Protein AF-A0AAV1ZE09-F1 (afdb_monomer_lite)

InterPro domains:
  IPR038757 Bombesin receptor-activated protein [PTHR35259] (4-89)

Secondary structure (DSSP, 8-state):
----HHHHHHHHHHHSPPPTTS-TT----S--------TTPPPEEPPPPSSSEEEEE--SS-EEEEEEEPGGGTTTPPPEEEEEPTT-EEEEE-STT-EEEEEEE-----

Organism: NCBI:txid280406

Foldseek 3Di:
DPDPPVVVVVVVCVLDPDDPPDDPPQPPDPDDDDDDADLPGDKDWDDQDPGQKDKDAAAAAKKKKWKDFAPVCNVPDDIDIDIHHHGDMDIHGPPPSGIIIIIGRHDPDD

pLDDT: mean 72.29, std 13.62, range [30.25, 90.38]

Radius of gyration: 15.44 Å; chains: 1; bounding box: 38×37×43 Å

Sequence (110 aa):
MKINRVAAARVVRKIFPRPYFIPNNSEVALERYLYLSGAEAPQFFLPLTDFANVWVAQGQGYRLIVLDPSVPCLSNCSTVSVLLRPRDYIITGSFGGLVHVQLTSVKTSV

Structure (mmCIF, N/CA/C/O backbone):
data_AF-A0AAV1ZE09-F1
#
_entry.id   AF-A0AAV1ZE09-F1
#
loop_
_atom_site.group_PDB
_atom_site.id
_atom_site.type_symbol
_atom_site.label_atom_id
_atom_site.label_alt_id
_atom_site.label_comp_id
_atom_site.label_asym_id
_atom_site.label_entity_id
_atom_site.label_seq_id
_atom_site.pdbx_PDB_ins_code
_atom_site.Cartn_x
_atom_site.Cartn_y
_atom_site.Cartn_z
_atom_site.occupancy
_atom_site.B_iso_or_equiv
_atom_site.auth_seq_id
_atom_site.auth_comp_id
_atom_site.auth_asym_id
_atom_site.auth_atom_id
_atom_site.pdbx_PDB_model_num
ATOM 1 N N . MET A 1 1 ? 1.742 24.400 20.355 1.00 37.16 1 MET A N 1
ATOM 2 C CA . MET A 1 1 ? 0.861 23.314 20.843 1.00 37.16 1 MET A CA 1
ATOM 3 C C . MET A 1 1 ? 1.554 21.971 20.595 1.00 37.16 1 MET A C 1
ATOM 5 O O . MET A 1 1 ? 1.665 21.558 19.448 1.00 37.16 1 MET A O 1
ATOM 9 N N . LYS A 1 2 ? 2.128 21.329 21.628 1.00 45.56 2 LYS A N 1
ATOM 10 C CA . LYS A 1 2 ? 2.764 20.002 21.500 1.00 45.56 2 LYS A CA 1
ATOM 11 C C . LYS A 1 2 ? 1.661 18.942 21.459 1.00 45.56 2 LYS A C 1
ATOM 13 O O . LYS A 1 2 ? 1.175 18.513 22.498 1.00 45.56 2 LYS A O 1
ATOM 18 N N . ILE A 1 3 ? 1.233 18.556 20.259 1.00 57.16 3 ILE A N 1
ATOM 19 C CA . ILE A 1 3 ? 0.357 17.394 20.084 1.00 57.16 3 ILE A CA 1
ATOM 20 C C . ILE A 1 3 ? 1.128 16.158 20.554 1.00 57.16 3 ILE A C 1
ATOM 22 O O . ILE A 1 3 ? 2.214 15.864 20.052 1.00 57.16 3 ILE A O 1
ATOM 26 N N . ASN A 1 4 ? 0.567 15.442 21.528 1.00 56.56 4 ASN A N 1
ATOM 27 C CA . ASN A 1 4 ? 1.087 14.163 22.000 1.00 56.56 4 ASN A CA 1
ATOM 28 C C . ASN A 1 4 ? 0.916 13.119 20.882 1.00 56.56 4 ASN A C 1
ATOM 30 O O . ASN A 1 4 ? -0.071 12.383 20.831 1.00 56.56 4 ASN A O 1
ATOM 34 N N . ARG A 1 5 ? 1.883 13.076 19.955 1.00 61.81 5 ARG A N 1
ATOM 35 C CA . ARG A 1 5 ? 1.899 12.197 18.767 1.00 61.81 5 ARG A CA 1
ATOM 36 C C . ARG A 1 5 ? 1.701 10.713 19.116 1.00 61.81 5 ARG A C 1
ATOM 38 O O . ARG A 1 5 ? 1.185 9.951 18.304 1.00 61.81 5 ARG A O 1
ATOM 45 N N . VAL A 1 6 ? 2.041 10.319 20.345 1.00 69.12 6 VAL A N 1
ATOM 46 C CA . VAL A 1 6 ? 1.924 8.947 20.859 1.00 69.12 6 VAL A CA 1
ATOM 47 C C . VAL A 1 6 ? 0.465 8.481 20.976 1.00 69.12 6 VAL A C 1
ATOM 49 O O . VAL A 1 6 ? 0.169 7.326 20.671 1.00 69.12 6 VAL A O 1
ATOM 52 N N . ALA A 1 7 ? -0.466 9.357 21.373 1.00 75.62 7 ALA A N 1
ATOM 53 C CA . ALA A 1 7 ? -1.867 8.976 21.577 1.00 75.62 7 ALA A CA 1
ATOM 54 C C . ALA A 1 7 ? -2.582 8.688 20.246 1.00 75.62 7 ALA A C 1
ATOM 56 O O . ALA A 1 7 ? -3.203 7.636 20.095 1.00 75.62 7 ALA A O 1
ATOM 57 N N . ALA A 1 8 ? -2.421 9.572 19.257 1.00 73.94 8 ALA A N 1
ATOM 58 C CA . ALA A 1 8 ? -2.993 9.395 17.921 1.00 73.94 8 ALA A CA 1
ATOM 59 C C . ALA A 1 8 ? -2.431 8.143 17.227 1.00 73.94 8 ALA A C 1
ATOM 61 O O . ALA A 1 8 ? -3.192 7.322 16.716 1.00 73.94 8 ALA A O 1
ATOM 62 N N . ALA A 1 9 ? -1.112 7.931 17.301 1.00 73.88 9 ALA A N 1
ATOM 63 C CA . ALA A 1 9 ? -0.480 6.733 16.753 1.00 73.88 9 ALA A CA 1
ATOM 64 C C . ALA A 1 9 ? -1.021 5.440 17.391 1.00 73.88 9 ALA A C 1
ATOM 66 O O . ALA A 1 9 ? -1.209 4.438 16.701 1.00 73.88 9 ALA A O 1
ATOM 67 N N . ARG A 1 10 ? -1.321 5.450 18.699 1.00 78.19 10 ARG A N 1
ATOM 68 C CA . ARG A 1 10 ? -1.900 4.290 19.395 1.00 78.19 10 ARG A CA 1
ATOM 69 C C . ARG A 1 10 ? -3.313 3.968 18.910 1.00 78.19 10 ARG A C 1
ATOM 71 O O . ARG A 1 10 ? -3.645 2.791 18.804 1.00 78.19 10 ARG A O 1
ATOM 78 N N . VAL A 1 11 ? -4.126 4.982 18.616 1.00 81.75 11 VAL A N 1
ATOM 79 C CA . VAL A 1 11 ? -5.476 4.792 18.060 1.00 81.75 11 VAL A CA 1
ATOM 80 C C . VAL A 1 11 ? -5.394 4.209 16.651 1.00 81.75 11 VAL A C 1
ATOM 82 O O . VAL A 1 11 ? -6.032 3.195 16.382 1.00 81.75 11 VAL A O 1
ATOM 85 N N . VAL A 1 12 ? -4.541 4.764 15.786 1.00 78.38 12 VAL A N 1
ATOM 86 C CA . VAL A 1 12 ? -4.350 4.256 14.414 1.00 78.38 12 VAL A CA 1
ATOM 87 C C . VAL A 1 12 ? -3.908 2.788 14.420 1.00 78.38 12 VAL A C 1
ATOM 89 O O . VAL A 1 12 ? -4.487 1.978 13.702 1.00 78.38 12 VAL A O 1
ATOM 92 N N . ARG A 1 13 ? -2.967 2.408 15.299 1.00 77.19 13 ARG A N 1
ATOM 93 C CA . ARG A 1 13 ? -2.516 1.009 15.457 1.00 77.19 13 ARG A CA 1
ATOM 94 C C . ARG A 1 13 ? -3.614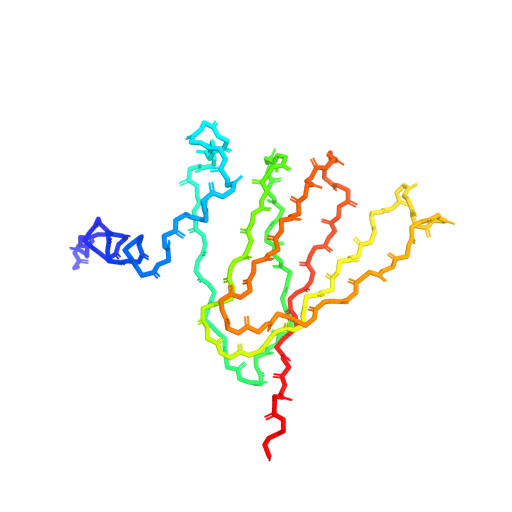 0.046 15.920 1.00 77.19 13 ARG A C 1
ATOM 96 O O . ARG A 1 13 ? -3.509 -1.145 15.661 1.00 77.19 13 ARG A O 1
ATOM 103 N N . LYS A 1 14 ? -4.641 0.534 16.625 1.00 80.44 14 LYS A N 1
ATOM 104 C CA . LYS A 1 14 ? -5.799 -0.289 17.013 1.00 80.44 14 LYS A CA 1
ATOM 105 C C . LYS A 1 14 ? -6.773 -0.494 15.853 1.00 80.44 14 LYS A C 1
ATOM 107 O O . LYS A 1 14 ? -7.381 -1.552 15.772 1.00 80.44 14 LYS A O 1
ATOM 112 N N 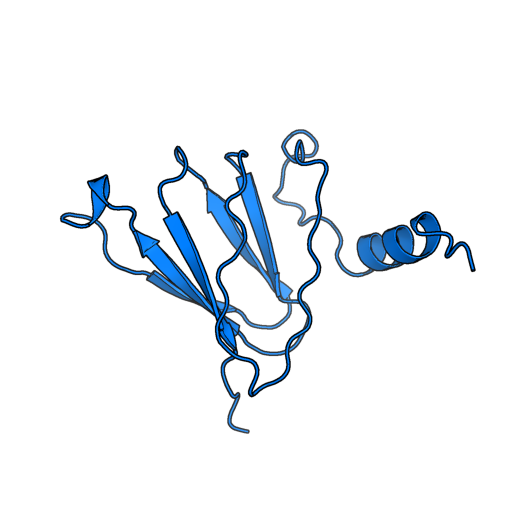. ILE A 1 15 ? -6.935 0.515 14.997 1.00 81.94 15 ILE A N 1
ATOM 113 C CA . ILE A 1 15 ? -7.879 0.485 13.869 1.00 81.94 15 ILE A CA 1
ATOM 114 C C . ILE A 1 15 ? -7.313 -0.335 12.707 1.00 81.94 15 ILE A C 1
ATOM 116 O O . ILE A 1 15 ? -8.046 -1.088 12.072 1.00 81.94 15 ILE A O 1
ATOM 120 N N . PHE A 1 16 ? -6.010 -0.215 12.459 1.00 81.62 16 PHE A N 1
ATOM 121 C CA . PHE A 1 16 ? -5.292 -0.961 11.430 1.00 81.62 16 PHE A CA 1
ATOM 122 C C . PHE A 1 16 ? -4.301 -1.915 12.099 1.00 81.62 16 PHE A C 1
ATOM 124 O O . PHE A 1 16 ? -3.103 -1.616 12.157 1.00 81.62 16 PHE A O 1
ATOM 131 N N . PRO A 1 17 ? -4.790 -3.028 12.682 1.00 81.50 17 PRO A N 1
ATOM 132 C CA . PRO A 1 17 ? -3.914 -4.009 13.292 1.00 81.50 17 PRO A CA 1
ATOM 133 C C . PRO A 1 17 ? -3.049 -4.670 12.221 1.00 81.50 17 PRO A C 1
ATOM 135 O O . PRO A 1 17 ? -3.431 -4.770 11.052 1.00 81.50 17 PRO A O 1
ATOM 138 N N . ARG A 1 18 ? -1.889 -5.171 12.644 1.00 78.06 18 ARG A N 1
ATOM 139 C CA . ARG A 1 18 ? -1.049 -5.989 11.775 1.00 78.06 18 ARG A CA 1
ATOM 140 C C . ARG A 1 18 ? -1.843 -7.223 11.312 1.00 78.06 18 ARG A C 1
ATOM 142 O O . ARG A 1 18 ? -2.431 -7.902 12.158 1.00 78.06 18 ARG A O 1
ATOM 149 N N . PRO A 1 19 ? -1.827 -7.555 10.014 1.00 81.06 19 PRO A N 1
ATOM 150 C CA . PRO A 1 19 ? -2.411 -8.798 9.533 1.00 81.06 19 PRO A CA 1
ATOM 151 C C . PRO A 1 19 ? -1.738 -10.041 10.144 1.00 81.06 19 PRO A C 1
ATOM 153 O O . PRO A 1 19 ? -0.528 -10.058 10.379 1.00 81.06 19 PRO A O 1
ATOM 156 N N . TYR A 1 20 ? -2.517 -11.101 10.384 1.00 81.69 20 TYR A N 1
ATOM 157 C CA . TYR A 1 20 ? -2.068 -12.305 11.104 1.00 81.69 20 TYR A CA 1
ATOM 158 C C . TYR A 1 20 ? -0.959 -13.088 10.385 1.00 81.69 20 TYR A C 1
ATOM 160 O O . TYR A 1 20 ? -0.171 -13.768 11.035 1.00 81.69 20 TYR A O 1
ATOM 168 N N . PHE A 1 21 ? -0.891 -12.989 9.056 1.00 80.56 21 PHE A N 1
ATOM 169 C CA . PHE A 1 21 ? 0.101 -13.676 8.227 1.00 80.56 21 PHE A CA 1
ATOM 170 C C . PHE A 1 21 ? 1.461 -12.964 8.203 1.00 80.56 21 PHE A C 1
ATOM 172 O O . PHE A 1 21 ? 2.420 -13.521 7.677 1.00 80.56 21 PHE A O 1
ATOM 179 N N . ILE A 1 22 ? 1.567 -11.743 8.747 1.00 76.88 22 ILE A N 1
ATOM 180 C CA . ILE A 1 22 ? 2.839 -11.017 8.817 1.00 76.88 22 ILE A CA 1
ATOM 181 C C . ILE A 1 22 ? 3.591 -11.452 10.083 1.00 76.88 22 ILE A C 1
ATOM 183 O O . ILE A 1 22 ? 3.071 -11.247 11.191 1.00 76.88 22 ILE A O 1
ATOM 187 N N . PRO A 1 23 ? 4.806 -12.022 9.949 1.00 74.94 23 PRO A N 1
ATOM 188 C CA . PRO A 1 23 ? 5.613 -12.456 11.082 1.00 74.94 23 PRO A CA 1
ATOM 189 C C . PRO A 1 23 ? 5.876 -11.329 12.087 1.00 74.94 23 PRO A C 1
ATOM 191 O O . PRO A 1 23 ? 6.080 -10.169 11.735 1.00 74.94 23 PRO A O 1
ATOM 194 N N . ASN A 1 24 ? 5.922 -11.670 13.376 1.00 70.50 24 ASN A N 1
ATOM 195 C CA . ASN A 1 24 ? 6.098 -10.683 14.449 1.00 70.50 24 ASN A CA 1
ATOM 196 C C . ASN A 1 24 ? 7.465 -9.967 14.390 1.00 70.50 24 ASN A C 1
ATOM 198 O O . ASN A 1 24 ? 7.613 -8.873 14.922 1.00 70.50 24 ASN A O 1
ATOM 202 N N . ASN A 1 25 ? 8.449 -10.597 13.749 1.00 67.06 25 ASN A N 1
ATOM 203 C CA . ASN A 1 25 ? 9.834 -10.152 13.607 1.00 67.06 25 ASN A CA 1
ATOM 204 C C . ASN A 1 25 ? 10.140 -9.493 12.249 1.00 67.06 25 ASN A C 1
ATOM 206 O O . ASN A 1 25 ? 11.260 -9.028 12.059 1.00 67.06 25 ASN A O 1
ATOM 210 N N . SER A 1 26 ? 9.189 -9.445 11.308 1.00 65.62 26 SER A N 1
ATOM 211 C CA . SER A 1 26 ? 9.426 -8.875 9.972 1.00 65.62 26 SER A CA 1
ATOM 212 C C . SER A 1 26 ? 9.163 -7.370 9.891 1.00 65.62 26 SER A C 1
ATOM 214 O O . SER A 1 26 ? 9.527 -6.735 8.905 1.00 65.62 26 SER A O 1
ATOM 216 N N . GLU A 1 27 ? 8.525 -6.781 10.906 1.00 63.28 27 GLU A N 1
ATOM 217 C CA . GLU A 1 27 ? 8.203 -5.352 10.953 1.00 63.28 27 GLU A CA 1
ATOM 218 C C . GLU A 1 27 ? 9.391 -4.550 11.519 1.00 63.28 27 GLU A C 1
ATOM 220 O O . GLU A 1 27 ? 9.357 -4.041 12.637 1.00 63.28 27 GLU A O 1
ATOM 225 N N . VAL A 1 28 ? 10.475 -4.490 10.739 1.00 59.97 28 VAL A N 1
ATOM 226 C CA . VAL A 1 28 ? 11.727 -3.789 11.097 1.00 59.97 28 VAL A CA 1
ATOM 227 C C . VAL A 1 28 ? 11.654 -2.288 10.769 1.00 59.97 28 VAL A C 1
ATOM 229 O O . VAL A 1 28 ? 12.430 -1.489 11.288 1.00 59.97 28 VAL A O 1
ATOM 232 N N . ALA A 1 29 ? 10.691 -1.882 9.936 1.00 61.78 29 ALA A N 1
ATOM 233 C CA . ALA A 1 29 ? 10.508 -0.494 9.539 1.00 61.78 29 ALA A CA 1
ATOM 234 C C . ALA A 1 29 ? 10.027 0.375 10.716 1.00 61.78 29 ALA A C 1
ATOM 236 O O . ALA A 1 29 ? 8.986 0.126 11.332 1.00 61.78 29 ALA A O 1
ATOM 237 N N . LEU A 1 30 ? 10.782 1.438 11.003 1.00 63.94 30 LEU A N 1
ATOM 238 C CA . LEU A 1 30 ? 10.441 2.429 12.030 1.00 63.94 30 LEU A CA 1
ATOM 239 C C . LEU A 1 30 ? 9.241 3.298 11.622 1.00 63.94 30 LEU A C 1
ATOM 241 O O . LEU A 1 30 ? 8.512 3.807 12.480 1.00 63.94 30 LEU A O 1
ATOM 245 N N . GLU A 1 31 ? 9.012 3.440 10.319 1.00 69.81 31 GLU A N 1
ATOM 246 C CA . GLU A 1 31 ? 8.039 4.361 9.747 1.00 69.81 31 GLU A CA 1
ATOM 247 C C . GLU A 1 31 ? 6.778 3.637 9.279 1.00 69.81 31 GLU A C 1
ATOM 249 O O . GLU A 1 31 ? 6.824 2.573 8.663 1.00 69.81 31 GLU A O 1
ATOM 254 N N . ARG A 1 32 ? 5.623 4.231 9.583 1.00 76.94 32 ARG A N 1
ATOM 255 C CA . ARG A 1 32 ? 4.314 3.786 9.100 1.00 76.94 32 ARG A CA 1
ATOM 256 C C . ARG A 1 32 ? 3.605 4.982 8.499 1.00 76.94 32 ARG A C 1
ATOM 258 O O . ARG A 1 32 ? 3.535 6.036 9.132 1.00 76.94 32 ARG A O 1
ATOM 265 N N . TYR A 1 33 ? 3.049 4.791 7.314 1.00 79.38 33 TYR A N 1
ATOM 266 C CA . TYR A 1 33 ? 2.390 5.842 6.556 1.00 79.38 33 TYR A CA 1
ATOM 267 C C . TYR A 1 33 ? 0.879 5.614 6.546 1.00 79.38 33 TYR A C 1
ATOM 269 O O . TYR A 1 33 ? 0.412 4.491 6.367 1.00 79.38 33 TYR A O 1
ATOM 277 N N . LEU A 1 34 ? 0.113 6.685 6.755 1.00 83.19 34 LEU A N 1
ATOM 278 C CA . LEU A 1 34 ? -1.339 6.686 6.604 1.00 83.19 34 LEU A CA 1
ATOM 279 C C . LEU A 1 34 ? -1.691 7.604 5.439 1.00 83.19 34 LEU A C 1
ATOM 281 O O . LEU A 1 34 ? -1.443 8.807 5.502 1.00 83.19 34 LEU A O 1
ATOM 285 N N . TYR A 1 35 ? -2.290 7.033 4.400 1.00 83.19 35 TYR A N 1
ATOM 286 C CA . TYR A 1 35 ? -2.726 7.776 3.226 1.00 83.19 35 TYR A CA 1
ATOM 287 C C . TYR A 1 35 ? -4.230 8.012 3.282 1.00 83.19 35 TYR A C 1
ATOM 289 O O . TYR A 1 35 ? -5.016 7.072 3.388 1.00 83.19 35 TYR A O 1
ATOM 297 N N . LEU A 1 36 ? -4.621 9.279 3.188 1.00 84.56 36 LEU A N 1
ATOM 298 C CA . LEU A 1 36 ? -6.010 9.714 3.135 1.00 84.56 36 LEU A CA 1
ATOM 299 C C . LEU A 1 36 ? -6.182 10.502 1.841 1.00 84.56 36 LEU A C 1
ATOM 301 O O . LEU A 1 36 ? -5.539 11.530 1.647 1.00 84.56 36 LEU A O 1
ATOM 305 N N . SER A 1 37 ? -7.008 9.995 0.935 1.00 81.75 37 SER A N 1
ATOM 306 C CA . SER A 1 37 ? -7.218 10.593 -0.382 1.00 81.75 37 SER A CA 1
ATOM 307 C C . SER A 1 37 ? -8.683 10.486 -0.783 1.00 81.75 37 SER A C 1
ATOM 309 O O . SER A 1 37 ? -9.302 9.448 -0.556 1.00 81.75 37 SER A O 1
ATOM 311 N N . GLY A 1 38 ? -9.224 11.544 -1.388 1.00 80.44 38 GLY A N 1
ATOM 312 C CA . GLY A 1 38 ? -10.577 11.547 -1.947 1.00 80.44 38 GLY A CA 1
ATOM 313 C C . GLY A 1 38 ? -10.684 10.801 -3.283 1.00 80.44 38 GLY A C 1
ATOM 314 O O . GLY A 1 38 ? -9.686 10.360 -3.858 1.00 80.44 38 GLY A O 1
ATOM 315 N N . ALA A 1 39 ? -11.909 10.693 -3.803 1.00 76.19 39 ALA A N 1
ATOM 316 C CA . ALA A 1 39 ? -12.199 10.019 -5.074 1.00 76.19 39 ALA A CA 1
ATOM 317 C C . ALA A 1 39 ? -11.538 10.688 -6.297 1.00 76.19 39 ALA A C 1
ATOM 319 O O . ALA A 1 39 ? -11.298 10.026 -7.299 1.00 76.19 39 ALA A O 1
ATOM 320 N N . GLU A 1 40 ? -11.223 11.982 -6.207 1.00 78.88 40 GLU A N 1
ATOM 321 C CA . GLU A 1 40 ? -10.581 12.767 -7.276 1.00 78.88 40 GLU A CA 1
ATOM 322 C C . GLU A 1 40 ? -9.141 13.163 -6.935 1.00 78.88 40 GLU A C 1
ATOM 324 O O . GLU A 1 40 ? -8.563 14.056 -7.548 1.00 78.88 40 GLU A O 1
ATOM 329 N N . ALA A 1 41 ? -8.553 12.519 -5.924 1.00 78.62 41 ALA A N 1
ATOM 330 C CA . ALA A 1 41 ? -7.168 12.777 -5.581 1.00 78.62 41 ALA A CA 1
ATOM 331 C C . ALA A 1 41 ? -6.237 12.333 -6.723 1.00 78.62 41 ALA A C 1
ATOM 333 O O . ALA A 1 41 ? -6.468 11.274 -7.321 1.00 78.62 41 ALA A O 1
ATOM 334 N N . PRO A 1 42 ? -5.164 13.097 -6.995 1.00 79.62 42 PRO A N 1
ATOM 335 C CA . PRO A 1 42 ? -4.178 12.708 -7.987 1.00 79.62 42 PRO A CA 1
ATOM 336 C C . PRO A 1 42 ? -3.518 11.384 -7.601 1.00 79.62 42 PRO A C 1
ATOM 338 O O . PRO A 1 42 ? -3.418 11.015 -6.425 1.00 79.62 42 PRO A O 1
ATOM 341 N N . GLN A 1 43 ? -3.057 10.668 -8.622 1.00 79.81 43 GLN A N 1
ATOM 342 C CA . GLN A 1 43 ? -2.273 9.456 -8.435 1.00 79.81 43 GLN A CA 1
ATOM 343 C C . GLN A 1 43 ? -0.945 9.822 -7.771 1.00 79.81 43 GLN A C 1
ATOM 345 O O . GLN A 1 43 ? -0.348 10.853 -8.087 1.00 79.81 43 GLN A O 1
ATOM 350 N N . PHE A 1 44 ? -0.487 8.989 -6.843 1.00 79.38 44 PHE A N 1
ATOM 351 C CA . PHE A 1 44 ? 0.799 9.187 -6.186 1.00 79.38 44 PHE A CA 1
ATOM 352 C C . PHE A 1 44 ? 1.554 7.871 -6.076 1.00 79.38 44 PHE A C 1
ATOM 354 O O . PHE A 1 44 ? 0.959 6.795 -6.030 1.00 79.38 44 PHE A O 1
ATOM 361 N N . PHE A 1 45 ? 2.875 7.967 -6.028 1.00 77.31 45 PHE A N 1
ATOM 362 C CA . PHE A 1 45 ? 3.738 6.820 -5.798 1.00 77.31 45 PHE A CA 1
ATOM 363 C C . PHE A 1 45 ? 3.899 6.590 -4.302 1.00 77.31 45 PHE A C 1
ATOM 365 O O . PHE A 1 45 ? 4.005 7.546 -3.524 1.00 77.31 45 PHE A O 1
ATOM 372 N N . LEU A 1 46 ? 3.912 5.324 -3.891 1.00 76.12 46 LEU A N 1
ATOM 373 C CA . LEU A 1 46 ? 4.381 5.002 -2.551 1.00 76.12 46 LEU A CA 1
ATOM 374 C C . LEU A 1 46 ? 5.873 5.332 -2.441 1.00 76.12 46 LEU A C 1
ATOM 376 O O . LEU A 1 46 ? 6.609 5.162 -3.417 1.00 76.12 46 LEU A O 1
ATOM 380 N N . PRO A 1 47 ? 6.326 5.806 -1.268 1.00 70.88 47 PRO A N 1
ATOM 381 C CA . PRO A 1 47 ? 7.738 6.012 -1.026 1.00 70.88 47 PRO A CA 1
ATOM 382 C C . PRO A 1 47 ? 8.467 4.685 -1.203 1.00 70.88 47 PRO A C 1
ATOM 384 O O . PRO A 1 47 ? 7.982 3.627 -0.794 1.00 70.88 47 PRO A O 1
ATOM 387 N N . LEU A 1 48 ? 9.647 4.765 -1.807 1.00 66.38 48 LEU A N 1
ATOM 388 C CA . LEU A 1 48 ? 10.569 3.646 -1.821 1.00 66.38 48 LEU A CA 1
ATOM 389 C C . LEU A 1 48 ? 10.954 3.348 -0.375 1.00 66.38 48 LEU A C 1
ATOM 391 O O . LEU A 1 48 ? 11.374 4.234 0.366 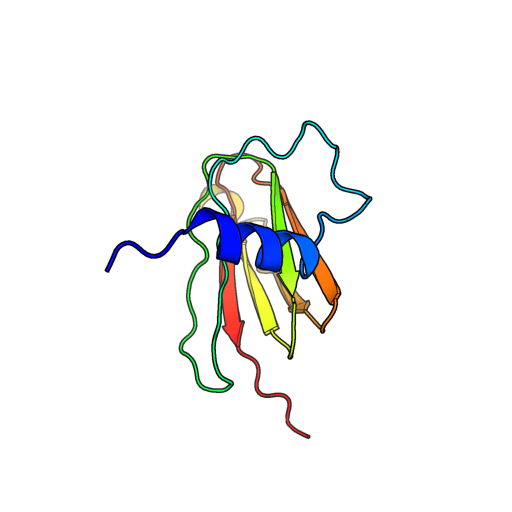1.00 66.38 48 LEU A O 1
ATOM 395 N N . THR A 1 49 ? 10.764 2.104 0.032 1.00 63.12 49 THR A N 1
ATOM 396 C CA . THR A 1 49 ? 11.174 1.628 1.347 1.00 63.12 49 THR A CA 1
ATOM 397 C C . THR A 1 49 ? 12.446 0.811 1.204 1.00 63.12 49 THR A C 1
ATOM 399 O O . THR A 1 49 ? 12.503 -0.093 0.368 1.00 63.12 49 THR A O 1
ATOM 402 N N . ASP A 1 50 ? 13.407 1.029 2.094 1.00 58.31 50 ASP A N 1
ATOM 403 C CA . ASP A 1 50 ? 14.665 0.268 2.120 1.00 58.31 50 ASP A CA 1
ATOM 404 C C . ASP A 1 50 ? 14.487 -1.199 2.565 1.00 58.31 50 ASP A C 1
ATOM 406 O O . ASP A 1 50 ? 15.435 -1.983 2.573 1.00 58.31 50 ASP A O 1
ATOM 410 N N . PHE A 1 51 ? 13.270 -1.592 2.955 1.00 63.03 51 PHE A N 1
ATOM 411 C CA . PHE A 1 51 ? 12.969 -2.908 3.509 1.00 63.03 51 PHE A CA 1
ATOM 412 C C . PHE A 1 51 ? 12.292 -3.833 2.495 1.00 63.03 51 PHE A C 1
ATOM 414 O O . PHE A 1 51 ? 11.413 -3.433 1.736 1.00 63.03 51 PHE A O 1
ATOM 421 N N . ALA A 1 52 ? 12.661 -5.116 2.555 1.00 61.66 52 ALA A N 1
ATOM 422 C CA . ALA A 1 52 ? 12.170 -6.167 1.664 1.00 61.66 52 ALA A CA 1
ATOM 423 C C . ALA A 1 52 ? 10.664 -6.471 1.810 1.00 61.66 52 ALA A C 1
ATOM 425 O O . ALA A 1 52 ? 10.056 -7.012 0.895 1.00 61.66 52 ALA A O 1
ATOM 426 N N . ASN A 1 53 ? 10.049 -6.140 2.948 1.00 69.56 53 ASN A N 1
ATOM 427 C CA . ASN A 1 53 ? 8.687 -6.560 3.278 1.00 69.56 53 ASN A CA 1
ATOM 428 C C . ASN A 1 53 ? 7.803 -5.347 3.564 1.00 69.56 53 ASN A C 1
ATOM 430 O O . ASN A 1 53 ? 7.695 -4.909 4.711 1.00 69.56 53 ASN A O 1
ATOM 434 N N . VAL A 1 54 ? 7.151 -4.827 2.525 1.00 76.88 54 VAL A N 1
ATOM 435 C CA . VAL A 1 54 ? 6.122 -3.793 2.676 1.00 76.88 54 VAL A CA 1
ATOM 436 C C . VAL A 1 54 ? 4.756 -4.399 2.467 1.00 76.88 54 VAL A C 1
ATOM 438 O O . VAL A 1 54 ? 4.540 -5.224 1.581 1.00 76.88 54 VAL A O 1
ATOM 441 N N . TRP A 1 55 ? 3.816 -3.962 3.289 1.00 80.31 55 TRP A N 1
ATOM 442 C CA . TRP A 1 55 ? 2.417 -4.293 3.133 1.00 80.31 55 TRP A CA 1
ATOM 443 C C . TRP A 1 55 ? 1.584 -3.021 3.153 1.00 80.31 55 TRP A C 1
ATOM 445 O O . TRP A 1 55 ? 1.888 -2.059 3.861 1.00 80.31 55 TRP A O 1
ATOM 455 N N . VAL A 1 56 ? 0.518 -3.036 2.368 1.00 83.44 56 VAL A N 1
ATOM 456 C CA . VAL A 1 56 ? -0.463 -1.958 2.297 1.00 83.44 56 VAL A CA 1
ATOM 457 C C . VAL A 1 56 ? -1.820 -2.571 2.585 1.00 83.44 56 VAL A C 1
ATOM 459 O O . VAL A 1 56 ? -2.181 -3.589 1.995 1.00 83.44 56 VAL A O 1
ATOM 462 N N . ALA A 1 57 ? -2.567 -1.962 3.502 1.00 87.00 57 ALA A N 1
ATOM 463 C CA . ALA A 1 57 ? -3.934 -2.357 3.806 1.00 87.00 57 ALA A CA 1
ATOM 464 C C . ALA A 1 57 ? -4.901 -1.244 3.408 1.00 87.00 57 ALA A C 1
ATOM 466 O O . ALA A 1 57 ? -4.715 -0.079 3.775 1.00 87.00 57 ALA A O 1
ATOM 467 N N . GLN A 1 58 ? -5.953 -1.615 2.683 1.00 88.50 58 GLN A N 1
ATOM 468 C CA . GLN A 1 58 ? -6.997 -0.680 2.295 1.00 88.50 58 GLN A CA 1
ATOM 469 C C . GLN A 1 58 ? -8.016 -0.553 3.427 1.00 88.50 58 GLN A C 1
ATOM 471 O O . GLN A 1 58 ? -8.761 -1.484 3.737 1.00 88.50 58 GLN A O 1
ATOM 476 N N . GLY A 1 59 ? -8.058 0.622 4.055 1.00 85.56 59 GLY A N 1
ATOM 477 C CA . GLY A 1 59 ? -8.969 0.867 5.169 1.00 85.56 59 GLY A CA 1
ATOM 478 C C . GLY A 1 59 ? -10.426 1.046 4.746 1.00 85.56 59 GLY A C 1
ATOM 479 O O . GLY A 1 59 ? -11.311 0.371 5.266 1.00 85.56 59 GLY A O 1
ATOM 480 N N . GLN A 1 60 ? -10.679 1.963 3.812 1.00 86.69 60 GLN A N 1
ATOM 481 C CA . GLN A 1 60 ? -12.016 2.300 3.318 1.00 86.69 60 GLN A CA 1
ATOM 482 C C . GLN A 1 60 ? -11.975 2.678 1.839 1.00 86.69 60 GLN A C 1
ATOM 484 O O . GLN A 1 60 ? -10.952 3.147 1.347 1.00 86.69 60 GLN A O 1
ATOM 489 N N . GLY A 1 61 ? -13.102 2.516 1.146 1.00 86.69 61 GLY A N 1
ATOM 490 C CA . GLY A 1 61 ? -13.197 2.771 -0.290 1.00 86.69 61 GLY A CA 1
ATOM 491 C C . GLY A 1 61 ? -12.398 1.772 -1.127 1.00 86.69 61 GLY A C 1
ATOM 492 O O . GLY A 1 61 ? -11.902 0.764 -0.621 1.00 86.69 61 GLY A O 1
ATOM 493 N N . TYR A 1 62 ? -12.277 2.078 -2.413 1.00 86.75 62 TYR A N 1
ATOM 494 C CA . TYR A 1 62 ? -11.637 1.222 -3.402 1.00 86.75 62 TYR A CA 1
ATOM 495 C C . TYR A 1 62 ? -10.419 1.917 -3.980 1.00 86.75 62 TYR A C 1
ATOM 497 O O . TYR A 1 62 ? -10.411 3.138 -4.164 1.00 86.75 62 TYR A O 1
ATOM 505 N N . ARG A 1 63 ? -9.378 1.140 -4.267 1.00 86.50 63 ARG A N 1
ATOM 506 C CA . ARG A 1 63 ? -8.140 1.695 -4.798 1.00 86.50 63 ARG A CA 1
ATOM 507 C C . ARG A 1 63 ? -7.484 0.753 -5.785 1.00 86.50 63 ARG A C 1
ATOM 509 O O . ARG A 1 63 ? -7.304 -0.417 -5.479 1.00 86.50 63 ARG A O 1
ATOM 516 N N . LEU A 1 64 ? -7.102 1.267 -6.947 1.00 85.69 64 LEU A N 1
ATOM 517 C CA . LEU A 1 64 ? -6.293 0.527 -7.904 1.00 85.69 64 LEU A CA 1
ATOM 518 C C . LEU A 1 64 ? -4.832 0.743 -7.553 1.00 85.69 64 LEU A C 1
ATOM 520 O O . LEU A 1 64 ? -4.325 1.865 -7.573 1.00 85.69 64 LEU A O 1
ATOM 524 N N . ILE A 1 65 ? -4.165 -0.345 -7.219 1.00 84.06 65 ILE A N 1
ATOM 525 C CA . ILE A 1 65 ? -2.719 -0.376 -7.096 1.00 84.06 65 ILE A CA 1
ATOM 526 C C . ILE A 1 65 ? -2.166 -0.878 -8.413 1.00 84.06 65 ILE A C 1
ATOM 528 O O . ILE A 1 65 ? -2.576 -1.932 -8.893 1.00 84.06 65 ILE A O 1
ATOM 532 N N . VAL A 1 66 ? -1.240 -0.123 -8.983 1.00 83.94 66 VAL A N 1
ATOM 533 C CA . VAL A 1 66 ? -0.489 -0.506 -10.170 1.00 83.94 66 VAL A CA 1
ATOM 534 C C . VAL A 1 66 ? 0.943 -0.779 -9.724 1.00 83.94 66 VAL A C 1
ATOM 536 O O . VAL A 1 66 ? 1.590 0.065 -9.107 1.00 83.94 66 VAL A O 1
ATOM 539 N N . LEU A 1 67 ? 1.397 -2.003 -9.957 1.00 80.12 67 LEU A N 1
ATOM 540 C CA . LEU A 1 67 ? 2.748 -2.467 -9.687 1.00 80.12 67 LEU A CA 1
ATOM 541 C C . LEU A 1 67 ? 3.508 -2.433 -11.003 1.00 80.12 67 LEU A C 1
ATOM 543 O O . LEU A 1 67 ? 3.306 -3.300 -11.859 1.00 80.12 67 LEU A O 1
ATOM 547 N N . ASP A 1 68 ? 4.362 -1.430 -11.150 1.00 79.62 68 ASP A N 1
ATOM 548 C CA . ASP A 1 68 ? 5.221 -1.307 -12.312 1.00 79.62 68 ASP A CA 1
ATOM 549 C C . ASP A 1 68 ? 6.538 -2.052 -12.088 1.00 79.62 68 ASP A C 1
ATOM 551 O O . ASP A 1 68 ? 7.180 -1.901 -11.035 1.00 79.62 68 ASP A O 1
ATOM 555 N N . PRO A 1 69 ? 6.961 -2.865 -13.069 1.00 74.38 69 PRO A N 1
ATOM 556 C CA . PRO A 1 69 ? 8.230 -3.558 -12.994 1.00 74.38 69 PRO A CA 1
ATOM 557 C C . PRO A 1 69 ? 9.390 -2.566 -13.065 1.00 74.38 69 PRO A C 1
ATOM 559 O O . PRO A 1 69 ? 9.343 -1.555 -13.765 1.00 74.38 69 PRO A O 1
ATOM 562 N N . SER A 1 70 ? 10.469 -2.867 -12.353 1.00 73.12 70 SER A N 1
ATOM 563 C CA . SER A 1 70 ? 11.700 -2.086 -12.459 1.00 73.12 70 SER A CA 1
ATOM 564 C C . SER A 1 70 ? 12.400 -2.254 -13.800 1.00 73.12 70 SER A C 1
ATOM 566 O O . SER A 1 70 ? 12.251 -3.259 -14.498 1.00 73.12 70 SER A O 1
ATOM 568 N N . VAL A 1 71 ? 13.259 -1.274 -14.092 1.00 73.75 71 VAL A N 1
ATOM 569 C CA . VAL A 1 71 ? 14.099 -1.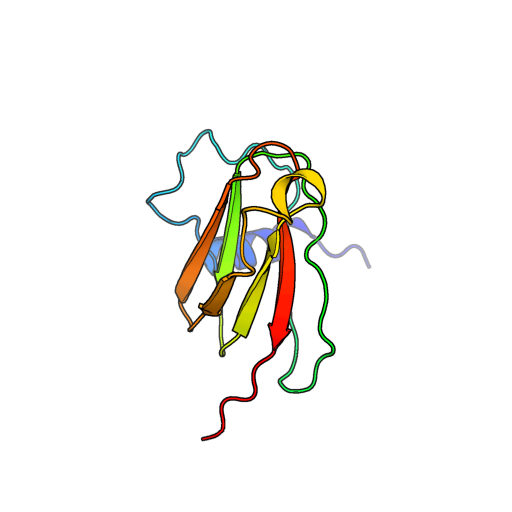191 -15.291 1.00 73.75 71 VAL A CA 1
ATOM 570 C C . VAL A 1 71 ? 14.758 -2.519 -15.696 1.00 73.75 71 VAL A C 1
ATOM 572 O O . VAL A 1 71 ? 14.593 -2.907 -16.852 1.00 73.75 71 VAL A O 1
ATOM 575 N N . PRO A 1 72 ? 15.452 -3.262 -14.808 1.00 71.81 72 PRO A N 1
ATOM 576 C CA . PRO A 1 72 ? 16.110 -4.510 -15.199 1.00 71.81 72 PRO A CA 1
ATOM 577 C C . PRO A 1 72 ? 15.145 -5.643 -15.578 1.00 71.81 72 PRO A C 1
ATOM 579 O O . PRO A 1 72 ? 15.585 -6.587 -16.227 1.00 71.81 72 PRO A O 1
ATOM 582 N N . CYS A 1 73 ? 13.858 -5.572 -15.210 1.00 72.62 73 CYS A N 1
ATOM 583 C CA . CYS A 1 73 ? 12.861 -6.582 -15.580 1.00 72.62 73 CYS A CA 1
ATOM 584 C C . CYS A 1 73 ? 11.842 -6.101 -16.625 1.00 72.62 73 CYS A C 1
ATOM 586 O O . CYS A 1 73 ? 10.969 -6.875 -16.997 1.00 72.62 73 CYS A O 1
ATOM 588 N N . LEU A 1 74 ? 11.932 -4.875 -17.153 1.00 76.25 74 LEU A N 1
ATOM 589 C CA . LEU A 1 74 ? 10.939 -4.346 -18.108 1.00 76.25 74 LEU A CA 1
ATOM 590 C C . LEU A 1 74 ? 10.710 -5.238 -19.343 1.00 76.25 74 LEU A C 1
ATOM 592 O O . LEU A 1 74 ? 9.631 -5.209 -19.923 1.00 76.25 74 LEU A O 1
ATOM 596 N N . SER A 1 75 ? 11.708 -6.025 -19.755 1.00 78.94 75 SER A N 1
ATOM 597 C CA . SER A 1 75 ? 11.612 -6.918 -20.916 1.00 78.94 75 SER A CA 1
ATOM 598 C C . SER A 1 75 ? 10.902 -8.249 -20.646 1.00 78.94 75 SER A C 1
ATOM 600 O O . SER A 1 75 ? 10.532 -8.929 -21.600 1.00 78.94 75 SER A O 1
ATOM 602 N N . ASN A 1 76 ? 10.729 -8.645 -19.381 1.00 81.62 76 ASN A N 1
ATOM 603 C CA . ASN A 1 76 ? 10.200 -9.964 -18.995 1.00 81.62 76 ASN A CA 1
ATOM 604 C C . ASN A 1 76 ? 9.050 -9.873 -17.974 1.00 81.62 76 ASN A C 1
ATOM 606 O O . ASN A 1 76 ? 8.214 -10.765 -17.869 1.00 81.62 76 ASN A O 1
ATOM 610 N N . CYS A 1 77 ? 8.977 -8.774 -17.231 1.00 79.12 77 CYS A N 1
ATOM 611 C CA . CYS A 1 77 ? 7.906 -8.485 -16.299 1.00 79.12 77 CYS A CA 1
ATOM 612 C C . CYS A 1 77 ? 6.831 -7.615 -16.963 1.00 79.12 77 CYS A C 1
ATOM 614 O O . CYS A 1 77 ? 7.129 -6.666 -17.684 1.00 79.12 77 CYS A O 1
ATOM 616 N N . SER A 1 78 ? 5.569 -7.890 -16.644 1.00 81.12 78 SER A N 1
ATOM 617 C CA . SER A 1 78 ? 4.424 -7.056 -17.012 1.00 81.12 78 SER A CA 1
ATOM 618 C C . SER A 1 78 ? 3.931 -6.241 -15.819 1.00 81.12 78 SER A C 1
ATOM 620 O O . SER A 1 78 ? 3.990 -6.712 -14.682 1.00 81.12 78 SER A O 1
ATOM 622 N N . THR A 1 79 ? 3.365 -5.063 -16.077 1.00 83.06 79 THR A N 1
ATOM 623 C CA . THR A 1 79 ? 2.635 -4.296 -15.062 1.00 83.06 79 THR A CA 1
ATOM 624 C C . THR A 1 79 ? 1.456 -5.106 -14.528 1.00 83.06 79 THR A C 1
ATOM 626 O O . THR A 1 79 ? 0.668 -5.665 -15.294 1.00 83.06 79 THR A O 1
ATOM 629 N N . VAL A 1 80 ? 1.316 -5.151 -13.204 1.00 82.62 80 VAL A N 1
ATOM 630 C CA . VAL A 1 80 ? 0.196 -5.820 -12.532 1.00 82.62 80 VAL A CA 1
ATOM 631 C C . VAL A 1 80 ? -0.685 -4.761 -11.896 1.00 82.62 80 VAL A C 1
ATOM 633 O O . VAL A 1 80 ? -0.207 -3.931 -11.132 1.00 82.62 80 VAL A O 1
ATOM 636 N N . SER A 1 81 ? -1.984 -4.793 -12.182 1.00 85.12 81 SER A N 1
ATOM 637 C CA . SER A 1 81 ? -2.949 -3.897 -11.549 1.00 85.12 81 SER A CA 1
ATOM 638 C C . SER A 1 81 ? -3.915 -4.688 -10.671 1.00 85.12 81 SER A C 1
ATOM 640 O O . SER A 1 81 ? -4.427 -5.733 -11.071 1.00 85.12 81 SER A O 1
ATOM 642 N N . VAL A 1 82 ? -4.125 -4.217 -9.445 1.00 86.88 82 VAL A N 1
ATOM 643 C CA . VAL A 1 82 ? -4.949 -4.886 -8.434 1.00 86.88 82 VAL A CA 1
ATOM 644 C C . VAL A 1 82 ? -5.912 -3.875 -7.834 1.00 86.88 82 VAL A C 1
ATOM 646 O O . VAL A 1 82 ? -5.497 -2.850 -7.295 1.00 86.88 82 VAL A O 1
ATOM 649 N N . LEU A 1 83 ? -7.210 -4.167 -7.909 1.00 89.56 83 LEU A N 1
ATOM 650 C CA . LEU A 1 83 ? -8.231 -3.387 -7.219 1.00 89.56 83 LEU A CA 1
ATOM 651 C C . LEU A 1 83 ? -8.327 -3.854 -5.763 1.00 89.56 83 LEU A C 1
ATOM 653 O O . LEU A 1 83 ? -8.871 -4.920 -5.485 1.00 89.56 83 LEU A O 1
ATOM 657 N N . LEU A 1 84 ? -7.828 -3.043 -4.836 1.00 86.75 84 LEU A N 1
ATOM 658 C CA . LEU A 1 84 ? -8.026 -3.247 -3.409 1.00 86.75 84 LEU A CA 1
ATOM 659 C C . LEU A 1 84 ? -9.408 -2.765 -2.981 1.00 86.75 84 LEU A C 1
ATOM 661 O O . LEU A 1 84 ? -9.783 -1.608 -3.206 1.00 86.75 84 LEU A O 1
ATOM 665 N N . ARG A 1 85 ? -10.135 -3.648 -2.304 1.00 90.38 85 ARG A N 1
ATOM 666 C CA . ARG A 1 85 ? -11.402 -3.352 -1.634 1.00 90.38 85 ARG A CA 1
ATOM 667 C C . ARG A 1 85 ? -11.148 -3.109 -0.144 1.00 90.38 85 ARG A C 1
ATOM 669 O O . ARG A 1 85 ? -10.064 -3.417 0.356 1.00 90.38 85 ARG A O 1
ATOM 676 N N . PRO A 1 86 ? -12.124 -2.573 0.606 1.00 88.44 86 PRO A N 1
ATOM 677 C CA . PRO A 1 86 ? -11.971 -2.418 2.046 1.00 88.44 86 PRO A CA 1
ATOM 678 C C . PRO A 1 86 ? -11.584 -3.747 2.710 1.00 88.44 86 PRO A C 1
ATOM 680 O O . PRO A 1 86 ? -12.239 -4.760 2.476 1.00 88.44 86 PRO A O 1
ATOM 683 N N . ARG A 1 87 ? -10.564 -3.712 3.578 1.00 84.88 87 ARG A N 1
ATOM 684 C CA . ARG A 1 87 ? -9.956 -4.865 4.279 1.00 84.88 87 ARG A CA 1
ATOM 685 C C . ARG A 1 87 ? -9.072 -5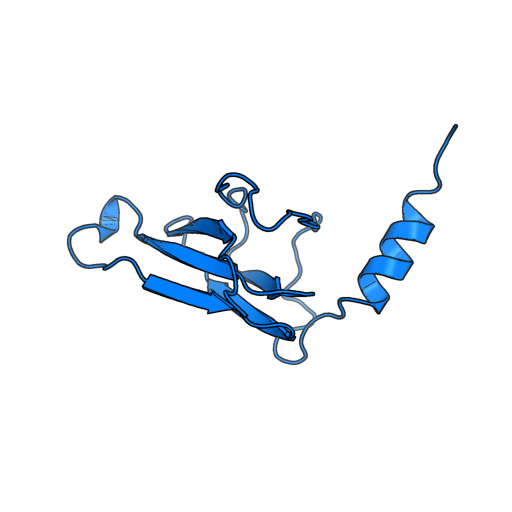.779 3.427 1.00 84.88 87 ARG A C 1
ATOM 687 O O . ARG A 1 87 ? -8.504 -6.717 3.988 1.00 84.88 87 ARG A O 1
ATOM 694 N N . ASP A 1 88 ? -8.897 -5.495 2.140 1.00 88.00 88 ASP A N 1
ATOM 695 C CA . ASP A 1 88 ? -7.881 -6.178 1.344 1.00 88.00 88 ASP A CA 1
ATOM 696 C C . ASP A 1 88 ? -6.481 -5.682 1.743 1.00 88.00 88 ASP A C 1
ATOM 698 O O . ASP A 1 88 ? -6.268 -4.526 2.136 1.00 88.00 88 ASP A O 1
ATOM 702 N N . TYR A 1 89 ? -5.516 -6.587 1.636 1.00 86.50 89 TYR A N 1
ATOM 703 C CA . TYR A 1 89 ? -4.107 -6.344 1.897 1.00 86.50 89 TYR A CA 1
ATOM 704 C C . TYR A 1 89 ? -3.292 -6.786 0.688 1.00 86.50 89 TYR A C 1
ATOM 706 O O . TYR A 1 89 ? -3.574 -7.815 0.075 1.00 86.50 89 TYR A O 1
ATOM 714 N N . ILE A 1 90 ? -2.253 -6.025 0.371 1.00 83.31 90 ILE A N 1
ATOM 715 C CA . ILE A 1 90 ? -1.231 -6.438 -0.585 1.00 83.31 90 ILE A CA 1
ATOM 716 C C . ILE A 1 90 ? 0.114 -6.445 0.118 1.00 83.31 90 ILE A C 1
ATOM 718 O O . ILE A 1 90 ? 0.418 -5.557 0.916 1.00 83.31 90 ILE A O 1
ATOM 722 N N . ILE A 1 91 ? 0.908 -7.467 -0.170 1.00 79.31 91 ILE A N 1
ATOM 723 C CA . ILE A 1 91 ? 2.294 -7.552 0.265 1.00 79.31 91 ILE A CA 1
ATOM 724 C C . ILE A 1 91 ? 3.133 -7.373 -0.983 1.00 79.31 91 ILE A C 1
ATOM 726 O O . ILE A 1 91 ? 3.028 -8.154 -1.928 1.00 79.31 91 ILE A O 1
ATOM 730 N N . THR A 1 92 ? 3.958 -6.342 -0.985 1.00 70.94 92 THR A N 1
ATOM 731 C CA . THR A 1 92 ? 4.963 -6.146 -2.016 1.00 70.94 92 THR A CA 1
ATOM 732 C C . THR A 1 92 ? 6.285 -6.604 -1.426 1.00 70.94 92 THR A C 1
ATOM 734 O O . THR A 1 92 ? 6.858 -5.942 -0.556 1.00 70.94 92 THR A O 1
ATOM 737 N N . GLY A 1 93 ? 6.744 -7.773 -1.867 1.00 62.41 93 GLY A N 1
ATOM 738 C CA . GLY A 1 93 ? 8.109 -8.205 -1.616 1.00 62.41 93 GLY A CA 1
ATOM 739 C C . GLY A 1 93 ? 9.041 -7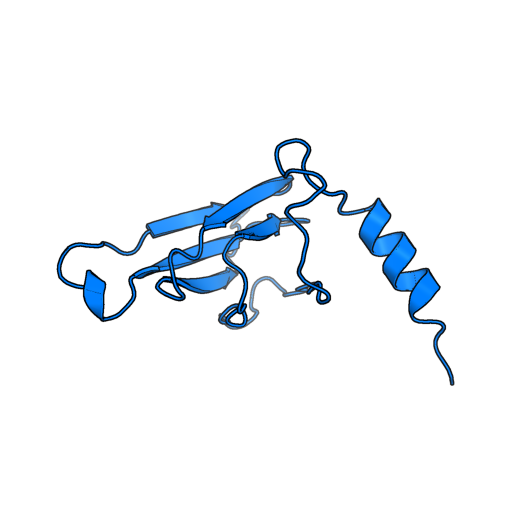.325 -2.437 1.00 62.41 93 GLY A C 1
ATOM 740 O O . GLY A 1 93 ? 9.075 -7.433 -3.661 1.00 62.41 93 GLY A O 1
ATOM 741 N N . SER A 1 94 ? 9.786 -6.442 -1.785 1.00 54.75 94 SER A N 1
ATOM 742 C CA . SER A 1 94 ? 10.936 -5.799 -2.403 1.00 54.75 94 SER A CA 1
ATOM 743 C C . SER A 1 94 ? 12.038 -6.855 -2.488 1.00 54.75 94 SER A C 1
ATOM 745 O O . SER A 1 94 ? 12.895 -6.989 -1.617 1.00 54.75 94 SER A O 1
ATOM 747 N N . PHE A 1 95 ? 12.000 -7.646 -3.560 1.00 44.62 95 PHE A N 1
ATOM 748 C CA . PHE A 1 95 ? 13.210 -8.269 -4.081 1.00 44.62 95 PHE A CA 1
ATOM 749 C C . PHE A 1 95 ? 14.099 -7.127 -4.601 1.00 44.62 95 PHE A C 1
ATOM 751 O O . PHE A 1 95 ? 14.072 -6.803 -5.779 1.00 44.62 95 PHE A O 1
ATOM 758 N N . GLY A 1 96 ? 14.812 -6.438 -3.705 1.00 44.06 96 GLY A N 1
ATOM 759 C CA . GLY A 1 96 ? 15.887 -5.505 -4.062 1.00 44.06 96 GLY A CA 1
ATOM 760 C C . GLY A 1 96 ? 15.486 -4.190 -4.749 1.00 44.06 96 GLY A C 1
ATOM 761 O O . GLY A 1 96 ? 16.195 -3.756 -5.649 1.00 44.06 96 GLY A O 1
ATOM 762 N N . GLY A 1 97 ? 14.388 -3.534 -4.355 1.00 49.09 97 GLY A N 1
ATOM 763 C CA . GLY A 1 97 ? 14.041 -2.197 -4.877 1.00 49.09 97 GLY A CA 1
ATOM 764 C C . GLY A 1 97 ? 13.485 -2.199 -6.306 1.00 49.09 97 GLY A C 1
ATOM 765 O O . GLY A 1 97 ? 13.543 -1.190 -7.002 1.00 49.09 97 GLY A O 1
ATOM 766 N N . LEU A 1 98 ? 12.956 -3.342 -6.749 1.00 50.28 98 LEU A N 1
ATOM 767 C CA . LEU A 1 98 ? 12.639 -3.618 -8.150 1.00 50.28 98 LEU A CA 1
ATOM 768 C C . LEU A 1 98 ? 11.162 -3.420 -8.549 1.00 50.28 98 LEU A C 1
ATOM 770 O O . LEU A 1 98 ? 10.774 -3.854 -9.636 1.00 50.28 98 LEU A O 1
ATOM 774 N N . VAL A 1 99 ? 10.326 -2.794 -7.717 1.00 55.41 99 VAL A N 1
ATOM 775 C CA . VAL A 1 99 ? 8.907 -2.564 -8.047 1.00 55.41 99 VAL A CA 1
ATOM 776 C C . VAL A 1 99 ? 8.485 -1.164 -7.622 1.00 55.41 99 VAL A C 1
ATOM 778 O O . VAL A 1 99 ? 8.545 -0.823 -6.439 1.00 55.41 99 VAL A O 1
ATOM 781 N N . HIS A 1 100 ? 8.027 -0.363 -8.583 1.00 59.62 100 HIS A N 1
ATOM 782 C CA . HIS A 1 100 ? 7.388 0.916 -8.297 1.00 59.62 100 HIS A CA 1
ATOM 783 C C . HIS A 1 100 ? 5.900 0.674 -8.046 1.00 59.62 100 HIS A C 1
ATOM 785 O O . HIS A 1 100 ? 5.203 0.098 -8.876 1.00 59.62 100 HIS A O 1
ATOM 791 N N . VAL A 1 101 ? 5.407 1.097 -6.880 1.00 58.88 101 VAL A N 1
ATOM 792 C CA . VAL A 1 101 ? 3.989 0.970 -6.530 1.00 58.88 101 VAL A CA 1
ATOM 793 C C . VAL A 1 101 ? 3.306 2.311 -6.756 1.00 58.88 101 VAL A C 1
ATOM 795 O O . VAL A 1 101 ? 3.493 3.259 -5.985 1.00 58.88 101 VAL A O 1
ATOM 798 N N . GLN A 1 102 ? 2.499 2.388 -7.807 1.00 57.19 102 GLN A N 1
ATOM 799 C CA . GLN A 1 102 ? 1.656 3.536 -8.098 1.00 57.19 102 GLN A CA 1
ATOM 800 C C . GLN A 1 102 ? 0.256 3.311 -7.533 1.00 57.19 102 GLN A C 1
ATOM 802 O O . GLN A 1 102 ? -0.386 2.279 -7.737 1.00 57.19 102 GLN A O 1
ATOM 807 N N . LEU A 1 103 ? -0.227 4.300 -6.790 1.00 55.78 103 LEU A N 1
ATOM 808 C CA . LEU A 1 103 ? -1.513 4.256 -6.123 1.00 55.78 103 LEU A CA 1
ATOM 809 C C . LEU A 1 103 ? -2.518 5.164 -6.827 1.00 55.78 103 LEU A C 1
ATOM 811 O O . LEU A 1 103 ? -2.520 6.383 -6.633 1.00 55.78 103 LEU A O 1
ATOM 815 N N . THR A 1 104 ? -3.472 4.551 -7.518 1.00 57.78 104 THR A N 1
ATOM 816 C CA . THR A 1 104 ? -4.542 5.243 -8.238 1.00 57.78 104 THR A CA 1
ATOM 817 C C . THR A 1 104 ? -5.868 5.117 -7.494 1.00 57.78 104 THR A C 1
ATOM 819 O O . THR A 1 104 ? -6.383 4.021 -7.277 1.00 57.78 104 THR A O 1
ATOM 822 N N . SER A 1 105 ? -6.435 6.251 -7.076 1.00 55.00 105 SER A N 1
ATOM 823 C CA . SER A 1 105 ? -7.798 6.290 -6.530 1.00 55.00 105 SER A CA 1
ATOM 824 C C . SER A 1 105 ? -8.783 5.943 -7.649 1.00 55.00 105 SER A C 1
ATOM 826 O O . SER A 1 105 ? -8.733 6.557 -8.714 1.00 55.00 105 SER A O 1
ATOM 828 N N . VAL A 1 106 ? -9.643 4.942 -7.444 1.00 52.44 106 VAL A N 1
ATOM 829 C CA . VAL A 1 106 ? -10.673 4.575 -8.428 1.00 52.44 106 VAL A CA 1
ATOM 830 C C . VAL A 1 106 ? -12.001 5.127 -7.954 1.00 52.44 106 VAL A C 1
ATOM 832 O O . VAL A 1 106 ? -12.424 4.849 -6.832 1.00 52.44 106 VAL A O 1
ATOM 835 N N . LYS A 1 107 ? -12.691 5.871 -8.824 1.00 45.47 107 LYS A N 1
ATOM 836 C CA . LYS A 1 107 ? -14.109 6.174 -8.632 1.00 45.47 107 LYS A CA 1
ATOM 837 C C . LYS A 1 107 ? -14.879 4.854 -8.660 1.00 45.47 107 LYS A C 1
ATOM 839 O O . LYS A 1 107 ? -15.052 4.264 -9.721 1.00 45.47 107 LYS A O 1
ATOM 844 N N . THR A 1 108 ? -15.369 4.391 -7.514 1.00 38.72 108 THR A N 1
ATOM 845 C CA . THR A 1 108 ? -16.530 3.499 -7.525 1.00 38.72 108 THR A CA 1
ATOM 846 C C . THR A 1 108 ? -17.709 4.302 -8.045 1.00 38.72 108 THR A C 1
ATOM 848 O O . THR A 1 108 ? -18.248 5.138 -7.323 1.00 38.72 108 THR A O 1
ATOM 851 N N . SER A 1 109 ? -18.062 4.083 -9.311 1.00 30.25 109 SER A N 1
ATOM 852 C CA . SER A 1 109 ? -19.402 4.389 -9.797 1.00 30.25 109 SER A CA 1
ATOM 853 C C . SER A 1 109 ? -20.348 3.470 -9.029 1.00 30.25 109 SER A C 1
ATOM 855 O O . SER A 1 109 ? -20.284 2.252 -9.195 1.00 30.25 109 SER A O 1
ATOM 857 N N . VAL A 1 110 ? -21.122 4.047 -8.113 1.00 34.12 110 VAL A N 1
ATOM 858 C CA . VAL A 1 110 ? -22.395 3.462 -7.680 1.00 34.12 110 VAL A CA 1
ATOM 859 C C . VAL A 1 110 ? -23.437 3.914 -8.687 1.00 34.12 110 VAL A C 1
ATOM 861 O O . VAL A 1 110 ? -23.365 5.104 -9.072 1.00 34.12 110 VAL A O 1
#